Protein AF-A0A520B6E5-F1 (afdb_monomer_lite)

Sequence (57 aa):
VSGGATMEKLQQFGGNTPLGRPGQPGELGSIYVQLAASDASYANGQIYGAAGGSGQP

Radius of gyration: 15.55 Å; chains: 1; bounding box: 32×30×35 Å

Structure (mmCIF, N/CA/C/O backbone):
data_AF-A0A520B6E5-F1
#
_entry.id   AF-A0A520B6E5-F1
#
loop_
_atom_site.group_PDB
_atom_site.id
_atom_site.type_symbol
_atom_site.label_atom_id
_atom_site.label_alt_id
_atom_site.label_comp_id
_atom_site.label_asym_id
_atom_site.label_entity_id
_atom_site.label_seq_id
_atom_site.pdbx_PDB_ins_code
_atom_site.Cartn_x
_atom_site.Cartn_y
_atom_site.Cartn_z
_atom_site.occupancy
_atom_site.B_iso_or_equiv
_atom_site.auth_seq_id
_atom_site.auth_comp_id
_atom_site.auth_asym_id
_atom_site.auth_atom_id
_atom_site.pdbx_PDB_model_num
ATOM 1 N N . VAL A 1 1 ? -16.331 -21.839 18.102 1.00 47.00 1 VAL A N 1
ATOM 2 C CA . VAL A 1 1 ? -16.106 -20.491 17.538 1.00 47.00 1 VAL A CA 1
ATOM 3 C C . VAL A 1 1 ? -14.656 -20.402 17.099 1.00 47.00 1 VAL A C 1
ATOM 5 O O . VAL A 1 1 ? -13.771 -20.530 17.931 1.00 47.00 1 VAL A O 1
ATOM 8 N N . SER A 1 2 ? -14.394 -20.342 15.795 1.00 55.62 2 SER A N 1
ATOM 9 C CA . SER A 1 2 ? -13.057 -20.044 15.263 1.00 55.62 2 SER A CA 1
ATOM 10 C C . SER A 1 2 ? -12.638 -18.684 15.830 1.00 55.62 2 SER A C 1
ATOM 12 O O . SER A 1 2 ? -13.442 -17.760 15.784 1.00 55.62 2 SER A O 1
ATOM 14 N N . GLY A 1 3 ? -11.457 -18.573 16.445 1.00 65.81 3 GLY A N 1
ATOM 15 C CA . GLY A 1 3 ? -11.025 -17.431 17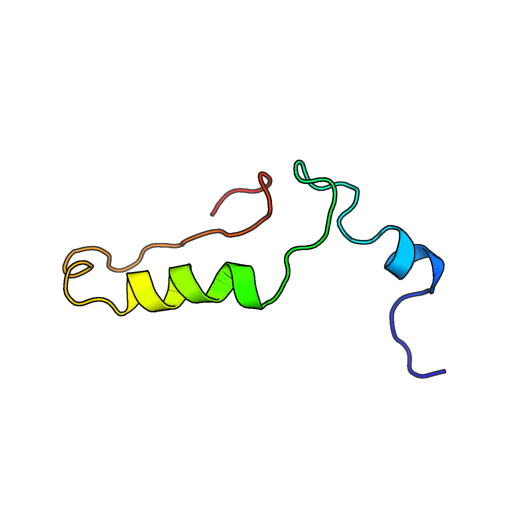.274 1.00 65.81 3 GLY A CA 1
ATOM 16 C C . GLY A 1 3 ? -10.783 -16.102 16.538 1.00 65.81 3 GLY A C 1
ATOM 17 O O . GLY A 1 3 ? -9.761 -15.463 16.758 1.00 65.81 3 GLY A O 1
ATOM 18 N N . GLY A 1 4 ? -11.684 -15.709 15.637 1.00 81.12 4 GLY A N 1
ATOM 19 C CA . GLY A 1 4 ? -11.664 -14.445 14.908 1.00 81.12 4 GLY A CA 1
ATOM 20 C C . GLY A 1 4 ? -12.205 -13.263 15.720 1.00 81.12 4 GLY A C 1
ATOM 21 O O . GLY A 1 4 ? -12.546 -13.384 16.896 1.00 81.12 4 GLY A O 1
ATOM 22 N N . ALA A 1 5 ? -12.273 -12.097 15.072 1.00 84.81 5 ALA A N 1
ATOM 23 C CA . ALA A 1 5 ? -12.785 -10.869 15.676 1.00 84.81 5 ALA A CA 1
ATOM 24 C C . ALA A 1 5 ? -14.239 -11.024 16.164 1.00 84.81 5 ALA A C 1
ATOM 26 O O . ALA A 1 5 ? -15.041 -11.725 15.547 1.00 84.81 5 ALA A O 1
ATOM 27 N N . THR A 1 6 ? -14.583 -10.340 17.260 1.00 92.38 6 THR A N 1
ATOM 28 C CA . THR A 1 6 ? -15.965 -10.282 17.754 1.00 92.38 6 THR A CA 1
ATOM 29 C C . THR A 1 6 ? -16.880 -9.618 16.721 1.00 92.38 6 THR A C 1
ATOM 31 O O . THR A 1 6 ? -16.438 -8.783 15.929 1.00 92.38 6 THR A O 1
ATOM 34 N N . MET A 1 7 ? -18.172 -9.958 16.745 1.00 90.31 7 MET A N 1
ATOM 35 C CA . MET A 1 7 ? -19.155 -9.375 15.821 1.00 90.31 7 MET A CA 1
ATOM 36 C C . MET A 1 7 ? -19.227 -7.849 15.932 1.00 90.31 7 MET A C 1
ATOM 38 O O . MET A 1 7 ? -19.279 -7.164 14.915 1.00 90.31 7 MET A O 1
ATOM 42 N N . GLU A 1 8 ? -19.157 -7.315 17.151 1.00 90.81 8 GLU A N 1
ATOM 43 C CA . GLU A 1 8 ? -19.128 -5.870 17.398 1.00 90.81 8 GLU A CA 1
ATOM 44 C C . GLU A 1 8 ? -17.902 -5.205 16.753 1.00 90.81 8 GLU A C 1
ATOM 46 O O . GLU A 1 8 ? -18.024 -4.193 16.064 1.00 90.81 8 GLU A O 1
ATOM 51 N N . LYS A 1 9 ? -16.721 -5.823 16.884 1.00 90.75 9 LYS A N 1
ATOM 52 C CA . LYS A 1 9 ? -15.491 -5.321 16.265 1.00 90.75 9 LYS A CA 1
ATOM 53 C C . LYS A 1 9 ? -15.568 -5.341 14.738 1.00 90.75 9 LYS A C 1
ATOM 55 O O . LYS A 1 9 ? -15.047 -4.430 14.104 1.00 90.75 9 LYS A O 1
ATOM 60 N N . LEU A 1 10 ? -16.205 -6.354 14.148 1.00 90.38 10 LEU A N 1
ATOM 61 C CA . LEU A 1 10 ? -16.411 -6.431 12.698 1.00 90.38 10 LEU A CA 1
ATOM 62 C C . LEU A 1 10 ? -17.354 -5.336 12.194 1.00 90.38 10 LEU A C 1
ATOM 64 O O . LEU A 1 10 ? -17.069 -4.726 11.170 1.00 90.38 10 LEU A O 1
ATOM 68 N N . GLN A 1 11 ? -18.440 -5.055 12.920 1.00 91.19 11 GLN A N 1
ATOM 69 C CA . GLN A 1 11 ? -19.389 -3.997 12.553 1.00 91.19 11 GLN A CA 1
ATOM 70 C C . GLN A 1 11 ? -18.758 -2.601 12.586 1.00 91.19 11 GLN A C 1
ATOM 72 O O . GLN A 1 11 ? -19.093 -1.758 11.761 1.00 91.19 11 GLN A O 1
ATOM 77 N N . GLN A 1 12 ? -17.836 -2.362 13.520 1.00 93.81 12 GLN A N 1
ATOM 78 C CA . GLN A 1 12 ? -17.160 -1.071 13.681 1.00 93.81 12 GLN A CA 1
ATOM 79 C C . GLN A 1 12 ? -15.869 -0.951 12.849 1.00 93.81 12 GLN A C 1
ATOM 81 O O . GLN A 1 12 ? -15.244 0.112 12.818 1.00 93.81 12 GLN A O 1
ATOM 86 N N . PHE A 1 13 ? -15.430 -2.029 12.189 1.00 93.75 13 PHE A N 1
ATOM 87 C CA . PHE A 1 13 ? -14.133 -2.078 11.519 1.00 93.75 13 PHE A CA 1
ATOM 88 C C . PHE A 1 13 ? -14.015 -1.020 10.414 1.00 93.75 13 PHE A C 1
ATOM 90 O O . PHE A 1 13 ? -14.854 -0.933 9.523 1.00 93.75 13 PHE A O 1
ATOM 97 N N . GLY A 1 14 ? -12.944 -0.221 10.463 1.00 91.69 14 GLY A N 1
ATOM 98 C CA . GLY A 1 14 ? -12.663 0.830 9.482 1.00 91.69 14 GLY A CA 1
ATOM 99 C C . GLY A 1 14 ? -13.451 2.131 9.674 1.00 91.69 14 GLY A C 1
ATOM 100 O O . GLY A 1 14 ? -13.130 3.117 9.011 1.00 91.69 14 GLY A O 1
ATOM 101 N N . GLY A 1 15 ? -14.416 2.181 10.602 1.00 94.69 15 GLY A N 1
ATOM 102 C CA . GLY A 1 15 ? -15.218 3.382 10.877 1.00 94.69 15 GLY A CA 1
ATOM 103 C C . GLY A 1 15 ? -14.414 4.560 11.441 1.00 94.69 15 GLY A C 1
ATOM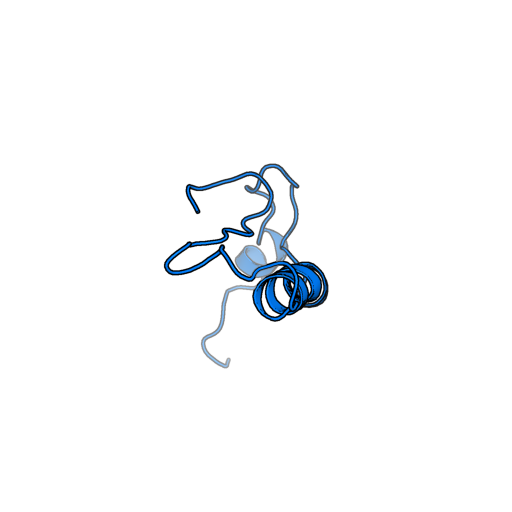 104 O O . GLY A 1 15 ? -14.828 5.706 11.323 1.00 94.69 15 GLY A O 1
ATOM 105 N N . ASN A 1 16 ? -13.240 4.293 12.014 1.00 92.50 16 ASN A N 1
ATOM 106 C CA . ASN A 1 16 ? -12.319 5.298 12.545 1.00 92.50 16 ASN A CA 1
ATOM 107 C C . ASN A 1 16 ? -11.345 5.873 11.497 1.00 92.50 16 ASN A C 1
ATOM 109 O O . ASN A 1 16 ? -10.551 6.752 11.827 1.00 92.50 16 ASN A O 1
ATOM 113 N N . THR A 1 17 ? -11.350 5.358 10.265 1.00 93.75 17 THR A N 1
ATOM 114 C CA . THR A 1 17 ? -10.551 5.935 9.174 1.00 93.75 17 THR A CA 1
ATOM 115 C C . THR A 1 17 ? -11.196 7.236 8.684 1.00 93.75 17 THR A C 1
ATOM 117 O O . THR A 1 17 ? -12.411 7.386 8.803 1.00 93.75 17 THR A O 1
ATOM 120 N N . PRO A 1 18 ? -10.443 8.170 8.080 1.00 95.00 18 PRO A N 1
ATOM 121 C CA . PRO A 1 18 ? -11.032 9.370 7.478 1.00 95.00 18 PRO A CA 1
ATOM 122 C C . PRO A 1 18 ? -12.079 9.085 6.394 1.00 95.00 18 PRO A C 1
ATOM 124 O O . PRO A 1 18 ? -13.016 9.860 6.235 1.00 95.00 18 PRO A O 1
ATOM 127 N N . LEU A 1 19 ? -11.963 7.960 5.679 1.00 94.88 19 LEU A N 1
ATOM 128 C CA . LEU A 1 19 ? -12.995 7.500 4.743 1.00 94.88 19 LEU A CA 1
ATOM 129 C C . LEU A 1 19 ? -14.207 6.839 5.425 1.00 94.88 19 LEU A C 1
ATOM 131 O O . LEU A 1 19 ? -15.178 6.514 4.742 1.00 94.88 19 LEU A O 1
ATOM 135 N N . GLY A 1 20 ? -14.164 6.612 6.740 1.00 95.19 20 GLY A N 1
ATOM 136 C CA . GLY A 1 20 ? -15.263 6.059 7.535 1.00 95.19 20 GLY A CA 1
ATOM 137 C C . GLY A 1 20 ? -15.638 4.616 7.191 1.00 95.19 20 GLY A C 1
ATOM 138 O O . GLY A 1 20 ? -16.703 4.149 7.588 1.00 95.19 20 GLY A O 1
ATOM 139 N N . ARG A 1 21 ? -14.798 3.905 6.429 1.00 95.44 21 ARG A N 1
ATOM 140 C CA . ARG A 1 21 ? -15.048 2.532 5.979 1.00 95.44 21 ARG A CA 1
ATOM 141 C C . ARG A 1 21 ? -13.748 1.748 5.810 1.00 95.44 21 ARG A C 1
ATOM 143 O O . ARG A 1 21 ? -12.698 2.349 5.579 1.00 95.44 21 ARG A O 1
ATOM 150 N N . PRO A 1 22 ? -13.799 0.408 5.844 1.00 95.00 22 PRO A N 1
ATOM 151 C CA . PRO A 1 22 ? -12.642 -0.392 5.489 1.00 95.00 22 PRO A CA 1
ATOM 152 C C . PRO A 1 22 ? -12.362 -0.305 3.985 1.00 95.00 22 PRO A C 1
ATOM 154 O O . PRO A 1 22 ? -13.282 -0.243 3.156 1.00 95.00 22 PRO A O 1
A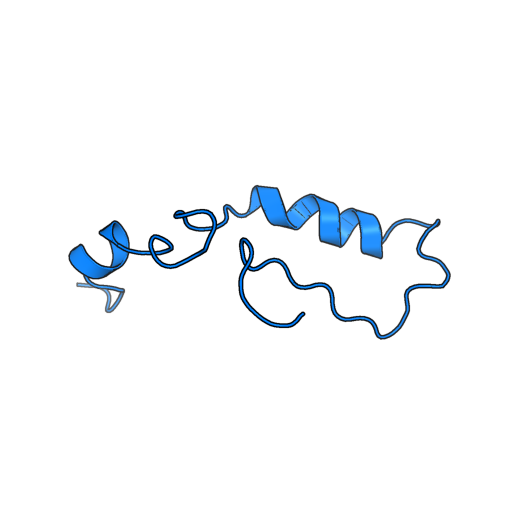TOM 157 N N . GLY A 1 23 ? -11.076 -0.336 3.644 1.00 94.12 23 GLY A N 1
ATOM 158 C CA . GLY A 1 23 ? -10.635 -0.529 2.268 1.00 94.12 23 GLY A CA 1
ATOM 159 C C . GLY A 1 23 ? -11.053 -1.906 1.755 1.00 94.12 23 GLY A C 1
ATOM 160 O O . GLY A 1 23 ? -11.068 -2.886 2.503 1.00 94.12 23 GLY A O 1
ATOM 161 N N . GLN A 1 24 ? -11.408 -1.973 0.480 1.00 95.81 24 GLN A N 1
ATOM 162 C CA . GLN A 1 24 ? -11.721 -3.208 -0.223 1.00 95.81 24 GLN A CA 1
ATOM 163 C C . GLN A 1 24 ? -10.502 -3.673 -1.028 1.00 95.81 24 GLN A C 1
ATOM 165 O O . GLN A 1 24 ? -9.767 -2.834 -1.549 1.00 95.81 24 GLN A O 1
ATOM 170 N N . PRO A 1 25 ? -10.293 -4.991 -1.211 1.00 94.38 25 PRO A N 1
ATOM 171 C CA . PRO A 1 25 ? -9.128 -5.505 -1.936 1.00 94.38 25 PRO A CA 1
ATOM 172 C C . PRO A 1 25 ? -8.946 -4.906 -3.338 1.00 94.38 25 PRO A C 1
ATOM 174 O O . PRO A 1 25 ? -7.823 -4.646 -3.761 1.00 94.38 25 PRO A O 1
ATOM 177 N N . GLY A 1 26 ? -10.051 -4.632 -4.042 1.00 95.31 26 GLY A N 1
ATOM 178 C CA . GLY A 1 26 ? -10.015 -4.031 -5.378 1.00 95.31 26 GLY A CA 1
ATOM 179 C C . GLY A 1 26 ? -9.400 -2.628 -5.420 1.00 95.31 26 GLY A C 1
ATOM 180 O O . GLY A 1 26 ? -8.848 -2.243 -6.444 1.00 95.31 26 GLY A O 1
ATOM 181 N N . GLU A 1 27 ? -9.430 -1.886 -4.313 1.00 95.31 27 GLU A N 1
ATOM 182 C CA . GLU A 1 27 ? -8.888 -0.523 -4.240 1.00 95.31 27 GLU A CA 1
ATOM 183 C C . GLU A 1 27 ? -7.354 -0.495 -4.217 1.00 95.31 27 GLU A C 1
ATOM 185 O O . GLU A 1 27 ? -6.759 0.524 -4.555 1.00 95.31 27 GLU A O 1
ATOM 190 N N . LEU A 1 28 ? -6.703 -1.610 -3.864 1.00 94.62 28 LEU A N 1
ATOM 191 C CA . LEU A 1 28 ? -5.240 -1.720 -3.847 1.00 94.62 28 LEU A CA 1
ATOM 192 C C . LEU A 1 28 ? -4.658 -2.105 -5.212 1.00 94.62 28 LEU A C 1
ATOM 194 O O . LEU A 1 28 ? -3.478 -1.870 -5.466 1.00 94.62 28 LEU A O 1
ATOM 198 N N . GLY A 1 29 ? -5.464 -2.701 -6.097 1.00 95.56 29 GLY A N 1
ATOM 199 C CA . GLY A 1 29 ? -4.979 -3.302 -7.342 1.00 95.56 29 GLY A CA 1
ATOM 200 C C . GLY A 1 29 ? -4.242 -2.319 -8.255 1.00 95.56 29 GLY A C 1
ATOM 201 O O . GLY A 1 29 ? -3.197 -2.658 -8.807 1.00 95.56 29 GLY A O 1
ATOM 202 N N . SER A 1 30 ? -4.734 -1.084 -8.371 1.00 95.06 30 SER A N 1
ATOM 203 C CA . SER A 1 30 ? -4.121 -0.060 -9.226 1.00 95.06 30 SER A CA 1
ATOM 204 C C . SER A 1 30 ? -2.717 0.345 -8.770 1.00 95.06 30 SER A C 1
ATOM 206 O O . SER A 1 30 ? -1.879 0.637 -9.616 1.00 95.06 30 SER A O 1
ATOM 208 N N . ILE A 1 31 ? -2.427 0.311 -7.464 1.00 95.38 31 ILE A N 1
ATOM 209 C CA . ILE A 1 31 ? -1.104 0.656 -6.920 1.00 95.38 31 ILE A CA 1
ATOM 210 C C . ILE A 1 31 ? -0.062 -0.363 -7.386 1.00 95.38 31 ILE A C 1
ATOM 212 O O . ILE A 1 31 ? 1.017 0.017 -7.836 1.00 95.38 31 ILE A O 1
ATOM 216 N N . TYR A 1 32 ? -0.400 -1.654 -7.356 1.00 96.06 32 TYR A N 1
ATOM 217 C CA . TYR A 1 32 ? 0.484 -2.704 -7.866 1.00 96.06 32 TYR A CA 1
ATOM 218 C C . TYR A 1 32 ? 0.702 -2.590 -9.373 1.00 96.06 32 TYR A C 1
ATOM 220 O O . TYR A 1 32 ? 1.828 -2.745 -9.839 1.00 96.06 32 TYR A O 1
ATOM 228 N N . VAL A 1 33 ? -0.357 -2.290 -10.130 1.00 96.75 33 VAL A N 1
ATOM 229 C CA . VAL A 1 33 ? -0.244 -2.068 -11.578 1.00 96.75 33 VAL A CA 1
ATOM 230 C C . VAL A 1 33 ? 0.671 -0.880 -11.867 1.00 96.75 33 VAL A C 1
ATOM 232 O O . VAL A 1 33 ? 1.545 -0.997 -12.718 1.00 96.75 33 VAL A O 1
ATOM 235 N N . GLN A 1 34 ? 0.531 0.224 -11.129 1.00 95.62 34 GLN A N 1
ATOM 236 C CA . GLN A 1 34 ? 1.379 1.403 -11.294 1.00 95.62 34 GLN A CA 1
ATOM 237 C C . GLN A 1 34 ? 2.849 1.102 -10.986 1.00 95.62 34 GLN A C 1
ATOM 239 O O . GLN A 1 34 ? 3.717 1.529 -11.735 1.00 95.62 34 GLN A O 1
ATOM 244 N N . LEU A 1 35 ? 3.142 0.358 -9.916 1.00 95.38 35 LEU A N 1
ATOM 245 C CA . LEU A 1 35 ? 4.518 -0.022 -9.574 1.00 95.38 35 LEU A CA 1
ATOM 246 C C . LEU A 1 35 ? 5.148 -0.966 -10.608 1.00 95.38 35 LEU A C 1
ATOM 248 O O . LEU A 1 35 ? 6.362 -0.955 -10.787 1.00 95.38 35 LEU A O 1
ATOM 252 N N . ALA A 1 36 ? 4.337 -1.781 -11.284 1.00 96.50 36 ALA A N 1
ATOM 253 C CA . ALA A 1 36 ? 4.794 -2.689 -12.334 1.00 96.50 36 ALA A CA 1
ATOM 254 C C . ALA A 1 36 ? 4.860 -2.037 -13.728 1.00 96.50 36 ALA A C 1
ATOM 256 O O . ALA A 1 36 ? 5.417 -2.629 -14.656 1.00 96.50 36 ALA A O 1
ATOM 257 N N . ALA A 1 37 ? 4.264 -0.857 -13.905 1.00 97.69 37 ALA A N 1
ATOM 258 C CA . ALA A 1 37 ? 4.189 -0.186 -15.192 1.00 97.69 37 ALA A CA 1
ATOM 259 C C . ALA A 1 37 ? 5.576 0.276 -15.666 1.00 97.69 37 ALA A C 1
ATOM 261 O O . ALA A 1 37 ? 6.431 0.685 -14.883 1.00 97.69 37 ALA A O 1
ATOM 262 N N . SER A 1 38 ? 5.812 0.229 -16.980 1.00 97.44 38 SER A N 1
ATOM 263 C CA . SER A 1 38 ? 7.115 0.590 -17.560 1.00 97.44 38 SER A CA 1
ATOM 264 C C . SER A 1 38 ? 7.473 2.071 -17.394 1.00 97.44 38 SER A C 1
ATOM 266 O O . SER A 1 38 ? 8.646 2.429 -17.472 1.00 97.44 38 SER A O 1
ATOM 268 N N . ASP A 1 39 ? 6.482 2.933 -17.172 1.00 96.19 39 ASP A N 1
ATOM 269 C CA . ASP A 1 39 ? 6.674 4.360 -16.905 1.00 96.19 39 ASP A CA 1
ATOM 270 C C . ASP A 1 39 ? 7.107 4.650 -15.456 1.00 96.19 39 ASP A C 1
ATOM 272 O O . ASP A 1 39 ? 7.677 5.707 -15.191 1.00 96.19 39 ASP A O 1
ATOM 276 N N . ALA A 1 40 ? 6.967 3.689 -14.538 1.00 96.69 40 ALA A N 1
ATOM 277 C CA . ALA A 1 40 ? 7.497 3.752 -13.177 1.00 96.69 40 ALA A CA 1
ATOM 278 C C . ALA A 1 40 ? 9.015 3.479 -13.107 1.00 96.69 40 ALA A C 1
ATOM 280 O O . ALA A 1 40 ? 9.546 3.114 -12.060 1.00 96.69 40 ALA A O 1
ATOM 281 N N . SER A 1 41 ? 9.746 3.687 -14.207 1.00 96.88 41 SER A N 1
ATOM 282 C CA . SER A 1 41 ? 11.160 3.318 -14.379 1.00 96.88 41 SER A CA 1
ATOM 283 C C . SER A 1 41 ? 12.131 3.981 -13.394 1.00 96.88 41 SER A C 1
ATOM 285 O O . SER A 1 41 ? 13.251 3.501 -13.221 1.00 96.88 41 SER A O 1
ATOM 287 N N . TYR A 1 42 ? 11.709 5.060 -12.730 1.00 95.69 42 TYR A N 1
ATOM 288 C CA . TYR A 1 42 ? 12.486 5.764 -11.706 1.00 95.69 42 TYR A CA 1
ATOM 289 C C . TYR A 1 42 ? 11.895 5.650 -10.287 1.00 95.69 42 TYR A C 1
ATOM 291 O O . TYR A 1 42 ? 12.426 6.233 -9.343 1.00 95.69 42 TYR A O 1
ATOM 299 N N . ALA A 1 43 ? 10.806 4.897 -10.105 1.00 95.50 43 ALA A N 1
ATOM 300 C CA . ALA A 1 43 ? 10.194 4.647 -8.803 1.00 95.50 43 ALA A CA 1
ATOM 301 C C . ALA A 1 43 ? 10.762 3.356 -8.189 1.00 95.50 43 ALA A C 1
ATOM 303 O O . ALA A 1 43 ? 10.146 2.296 -8.246 1.00 95.50 43 ALA A O 1
AT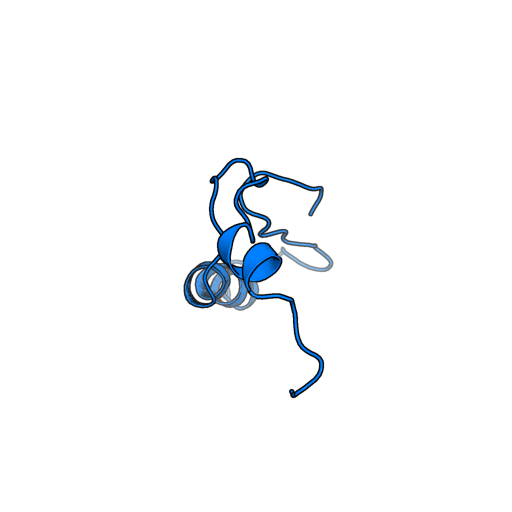OM 304 N N . ASN A 1 44 ? 11.955 3.444 -7.593 1.00 95.69 44 ASN A N 1
ATOM 305 C CA . ASN A 1 44 ? 12.616 2.322 -6.919 1.00 95.69 44 ASN A CA 1
ATOM 306 C C . ASN A 1 44 ? 12.851 2.623 -5.430 1.00 95.69 44 ASN A C 1
ATOM 308 O O . ASN A 1 44 ? 13.196 3.746 -5.076 1.00 95.69 44 ASN A O 1
ATOM 312 N N . GLY A 1 45 ? 12.682 1.619 -4.563 1.00 94.88 45 GLY A N 1
ATOM 313 C CA . GLY A 1 45 ? 12.879 1.738 -3.109 1.00 94.88 45 GLY A CA 1
ATOM 314 C C . GLY A 1 45 ? 11.781 2.501 -2.357 1.00 94.88 45 GLY A C 1
ATOM 315 O O . GLY A 1 45 ? 11.939 2.790 -1.174 1.00 94.88 45 GLY A O 1
ATOM 316 N N . GLN A 1 46 ? 10.673 2.818 -3.026 1.00 94.44 46 GLN A N 1
ATOM 317 C CA . GLN A 1 46 ? 9.590 3.632 -2.478 1.00 94.44 46 GLN A CA 1
ATOM 318 C C . GLN A 1 46 ? 8.546 2.795 -1.728 1.00 94.44 46 GLN A C 1
ATOM 320 O O . GLN A 1 46 ? 8.279 1.647 -2.083 1.00 94.44 46 GLN A O 1
ATOM 325 N N . ILE A 1 47 ? 7.896 3.412 -0.740 1.00 93.56 47 ILE A N 1
ATOM 326 C CA . ILE A 1 47 ? 6.746 2.852 -0.020 1.00 93.56 47 ILE A CA 1
ATOM 327 C C . ILE A 1 47 ? 5.493 3.628 -0.436 1.00 93.56 47 ILE A C 1
ATOM 329 O O . ILE A 1 47 ? 5.471 4.857 -0.371 1.00 93.56 47 ILE A O 1
ATOM 333 N N . TYR A 1 48 ? 4.464 2.906 -0.881 1.00 92.56 48 TYR A N 1
ATOM 334 C CA . TYR A 1 48 ? 3.181 3.466 -1.307 1.00 92.56 48 TYR A CA 1
ATOM 335 C C . TYR A 1 48 ? 2.080 3.010 -0.345 1.00 92.56 48 TYR A C 1
ATOM 337 O O . TYR A 1 48 ? 1.610 1.874 -0.422 1.00 92.56 48 TYR A O 1
ATOM 345 N N . GLY A 1 49 ? 1.672 3.905 0.555 1.00 92.81 49 GLY A N 1
ATOM 346 C CA . GLY A 1 49 ? 0.622 3.638 1.537 1.00 92.81 49 GLY A CA 1
ATOM 347 C C . GLY A 1 49 ? -0.790 3.768 0.964 1.00 92.81 49 GLY A C 1
ATOM 348 O O . GLY A 1 49 ? -1.085 4.663 0.172 1.00 92.81 49 GLY A O 1
ATOM 349 N N . ALA A 1 50 ? -1.690 2.893 1.417 1.00 93.25 50 ALA A N 1
ATOM 350 C CA . ALA A 1 50 ? -3.100 2.865 1.027 1.00 93.25 50 ALA A CA 1
AT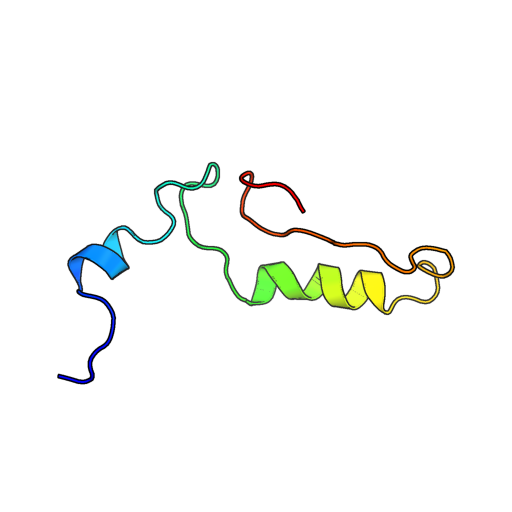OM 351 C C . ALA A 1 50 ? -4.004 2.631 2.247 1.00 93.25 50 ALA A C 1
ATOM 353 O O . ALA A 1 50 ? -4.568 1.556 2.443 1.00 93.25 50 ALA A O 1
ATOM 354 N N . ALA A 1 51 ? -4.116 3.650 3.100 1.00 93.25 51 ALA A N 1
ATOM 355 C CA . ALA A 1 51 ? -4.727 3.541 4.429 1.00 93.25 51 ALA A CA 1
ATOM 356 C C . ALA A 1 51 ? -5.951 4.461 4.629 1.00 93.25 51 ALA A C 1
ATOM 358 O O . ALA A 1 51 ? -6.241 4.920 5.736 1.00 93.25 51 ALA A O 1
ATOM 359 N N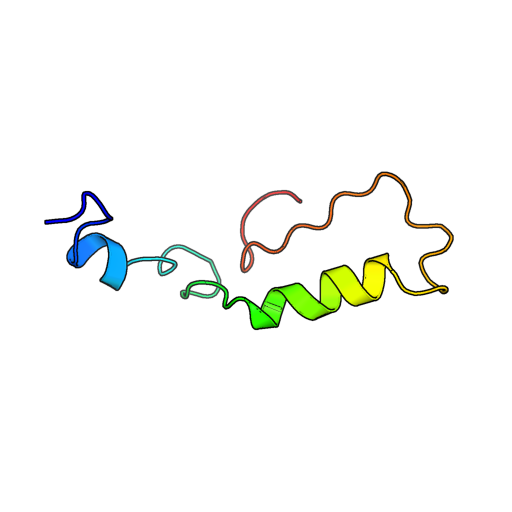 . GLY A 1 52 ? -6.683 4.752 3.546 1.00 91.44 52 GLY A N 1
ATOM 360 C CA . GLY A 1 52 ? -7.976 5.446 3.609 1.00 91.44 52 GLY A CA 1
ATOM 361 C C . GLY A 1 52 ? -7.918 6.844 4.235 1.00 91.44 52 GLY A C 1
ATOM 362 O O . GLY A 1 52 ? -8.822 7.226 4.975 1.00 91.44 52 GLY A O 1
ATOM 363 N N . GLY A 1 53 ? -6.838 7.586 3.971 1.00 89.56 53 GLY A N 1
ATOM 364 C CA . GLY A 1 53 ? -6.619 8.951 4.465 1.00 89.56 53 GLY A CA 1
ATOM 365 C C . GLY A 1 53 ? -5.872 9.055 5.798 1.00 89.56 53 GLY A C 1
ATOM 366 O O . GLY A 1 53 ? -5.686 10.162 6.293 1.00 89.56 53 GLY A O 1
ATOM 367 N N . SER A 1 54 ? -5.440 7.937 6.383 1.00 85.81 54 SER A N 1
ATOM 368 C CA . SER A 1 54 ? -4.680 7.904 7.641 1.00 85.81 54 SER A CA 1
ATOM 369 C C . SER A 1 54 ? -3.289 7.289 7.463 1.00 85.81 54 SER A C 1
ATOM 371 O O . SER A 1 54 ? -3.076 6.539 6.519 1.00 85.81 54 SER A O 1
ATOM 373 N N . GLY A 1 55 ? -2.360 7.581 8.380 1.00 84.44 55 GLY A N 1
ATOM 374 C CA . GLY A 1 55 ? -1.014 6.990 8.400 1.00 84.44 55 GLY A CA 1
ATOM 375 C C . GLY A 1 55 ? 0.038 7.709 7.544 1.00 84.44 55 GLY A C 1
ATOM 376 O O . GLY A 1 55 ? -0.274 8.550 6.704 1.00 84.44 55 GLY A O 1
ATOM 377 N N . GLN A 1 56 ? 1.306 7.388 7.815 1.00 72.56 56 GLN A N 1
ATOM 378 C CA . GLN A 1 56 ? 2.427 7.598 6.888 1.00 72.56 56 GLN A CA 1
ATOM 379 C C . GLN A 1 56 ? 2.440 6.445 5.858 1.00 72.56 56 GLN A C 1
ATOM 381 O O . GLN A 1 56 ? 1.759 5.448 6.117 1.00 72.56 56 GLN A O 1
ATOM 386 N N . PRO A 1 57 ? 3.134 6.582 4.706 1.00 66.19 57 PRO A N 1
ATOM 387 C CA . PRO A 1 57 ? 3.230 5.517 3.710 1.00 66.19 57 PRO A CA 1
ATOM 388 C C . PRO A 1 57 ? 3.569 4.144 4.296 1.00 66.19 57 PRO A C 1
ATOM 390 O O . PRO A 1 57 ? 4.404 4.088 5.228 1.00 66.19 57 PRO A O 1
#

Foldseek 3Di:
DPPDDDPVCVVCPPCPAPQRDDDDPVVCVVVVVCCVDPVCVPVPPDDDDDNRRDDDD

pLDDT: mean 90.67, std 9.98, range [47.0, 97.69]

Secondary structure (DSSP, 8-state):
--S---HHHHHHTTTTSTTSSPPPHHHHHHHHHHHHSGGGTT--S-----STT-S--